Protein AF-A0A1H2EY73-F1 (afdb_monomer_lite)

Sequence (85 aa):
MKQSETFIEPLPGTKLWSDVNKRMGRFIMNGFLLNCGYPAINLPAKRQLEFNQLMLPFYETGNQKQMNTFLRSCLDERVIKIMKE

InterPro domains:
  IPR036597 Fido-like domain superfamily [G3DSA:1.10.3290.10] (16-85)
  IPR036597 Fido-like domain superfamily [SSF140931] (18-78)

Radius of gyration: 15.92 Å; chains: 1; bounding box: 27×31×53 Å

Organism: NCBI:txid90732

pLDDT: mean 72.81, std 15.66, range [33.97, 88.88]

Structure (mmCIF, N/CA/C/O backbone):
data_AF-A0A1H2EY73-F1
#
_entry.id   AF-A0A1H2EY73-F1
#
loop_
_atom_site.group_PDB
_atom_site.id
_atom_site.type_symbol
_atom_site.label_atom_id
_atom_site.label_alt_id
_atom_site.label_comp_id
_atom_site.label_asym_id
_atom_site.label_entity_id
_atom_site.label_seq_id
_atom_site.pdbx_PDB_ins_code
_atom_site.Cartn_x
_atom_site.Cartn_y
_atom_site.Cartn_z
_atom_site.occupancy
_atom_site.B_iso_or_equiv
_atom_site.auth_seq_id
_atom_site.auth_comp_id
_atom_site.auth_asym_id
_atom_site.auth_atom_id
_atom_site.pdbx_PDB_model_num
ATOM 1 N N . MET A 1 1 ? 13.635 -14.240 40.463 1.00 34.53 1 MET A N 1
ATOM 2 C CA . MET A 1 1 ? 14.034 -13.568 39.209 1.00 34.53 1 MET A CA 1
ATOM 3 C C . MET A 1 1 ? 12.783 -13.405 38.367 1.00 34.53 1 MET A C 1
ATOM 5 O O . MET A 1 1 ? 12.224 -14.409 37.951 1.00 34.53 1 MET A O 1
ATOM 9 N N . LYS A 1 2 ? 12.266 -12.178 38.244 1.00 33.97 2 LYS A N 1
ATOM 10 C CA . LYS A 1 2 ? 11.085 -11.893 37.420 1.00 33.97 2 LYS A CA 1
ATOM 11 C C . LYS A 1 2 ? 11.531 -11.920 35.961 1.00 33.97 2 LYS A C 1
ATOM 13 O O . LYS A 1 2 ? 12.366 -11.109 35.575 1.00 33.97 2 LYS A O 1
ATOM 18 N N . GLN A 1 3 ? 11.029 -12.879 35.193 1.00 35.38 3 GLN A N 1
ATOM 19 C CA . GLN A 1 3 ? 11.208 -12.920 33.749 1.00 35.38 3 GLN A CA 1
ATOM 20 C C . GLN A 1 3 ? 10.281 -11.849 33.174 1.00 35.38 3 GLN A C 1
ATOM 22 O O . GLN A 1 3 ? 9.079 -12.049 33.056 1.00 35.38 3 GLN A O 1
ATOM 27 N N . SER A 1 4 ? 10.835 -10.655 32.983 1.00 36.59 4 SER A N 1
ATOM 28 C CA . SER A 1 4 ? 10.128 -9.492 32.467 1.00 36.59 4 SER A CA 1
ATOM 29 C C . SER A 1 4 ? 9.645 -9.780 31.052 1.00 36.59 4 SER A C 1
ATOM 31 O O . SER A 1 4 ? 10.451 -9.887 30.123 1.00 36.59 4 SER A O 1
ATOM 33 N N . GLU A 1 5 ? 8.327 -9.887 30.911 1.00 39.81 5 GLU A N 1
ATOM 34 C CA . GLU A 1 5 ? 7.597 -9.686 29.668 1.00 39.81 5 GLU A CA 1
ATOM 35 C C . GLU A 1 5 ? 8.136 -8.426 28.990 1.00 39.81 5 GLU A C 1
ATOM 37 O O . GLU A 1 5 ? 7.847 -7.303 29.390 1.00 39.81 5 GLU A O 1
ATOM 42 N N . THR A 1 6 ? 8.977 -8.607 27.976 1.00 36.97 6 THR A N 1
ATOM 43 C CA . THR A 1 6 ? 9.367 -7.505 27.100 1.00 36.97 6 THR A CA 1
ATOM 44 C C . THR A 1 6 ? 8.321 -7.448 25.999 1.00 36.97 6 THR A C 1
ATOM 46 O O . THR A 1 6 ? 8.566 -7.826 24.856 1.00 36.97 6 THR A O 1
ATOM 49 N N . PHE A 1 7 ? 7.110 -7.024 26.366 1.00 37.41 7 PHE A N 1
ATOM 50 C CA . PHE A 1 7 ? 6.239 -6.377 25.398 1.00 37.41 7 PHE A CA 1
ATOM 51 C C . PHE A 1 7 ? 7.018 -5.127 24.983 1.00 37.41 7 PHE A C 1
ATOM 53 O O . PHE A 1 7 ? 7.275 -4.254 25.808 1.00 37.41 7 PHE A O 1
ATOM 60 N N . ILE A 1 8 ? 7.544 -5.115 23.757 1.00 42.59 8 ILE A N 1
ATOM 61 C CA . ILE A 1 8 ? 8.257 -3.959 23.213 1.00 42.59 8 ILE A CA 1
ATOM 62 C C . ILE A 1 8 ? 7.223 -2.832 23.139 1.00 42.59 8 ILE A C 1
ATOM 64 O O . ILE A 1 8 ? 6.488 -2.734 22.159 1.00 42.59 8 ILE A O 1
ATOM 68 N N . GLU A 1 9 ? 7.120 -2.013 24.182 1.00 44.25 9 GLU A N 1
ATOM 69 C CA . GLU A 1 9 ? 6.430 -0.735 24.090 1.00 44.25 9 GLU A CA 1
ATOM 70 C C . GLU A 1 9 ? 7.292 0.166 23.196 1.00 44.25 9 GLU A C 1
ATOM 72 O O . GLU A 1 9 ? 8.443 0.461 23.540 1.00 44.25 9 GLU A O 1
ATOM 77 N N . PRO A 1 10 ? 6.815 0.558 22.001 1.00 50.38 10 PRO A N 1
ATOM 78 C CA . PRO A 1 10 ? 7.606 1.392 21.115 1.00 50.38 10 PRO A CA 1
ATOM 79 C C . PRO A 1 10 ? 7.764 2.778 21.751 1.00 50.38 10 PRO A C 1
ATOM 81 O O . PRO A 1 10 ? 6.801 3.533 21.831 1.00 50.38 10 PRO A O 1
ATOM 84 N N . LEU A 1 11 ? 8.983 3.130 22.172 1.00 48.12 11 LEU A N 1
ATOM 85 C CA . LEU A 1 11 ? 9.324 4.486 22.610 1.00 48.12 11 LEU A CA 1
ATOM 86 C C . LEU A 1 11 ? 9.137 5.464 21.430 1.00 48.12 11 LEU A C 1
ATOM 88 O O . LEU A 1 11 ? 9.881 5.374 20.442 1.00 48.12 11 LEU A O 1
ATOM 92 N N . PRO A 1 12 ? 8.176 6.406 21.490 1.00 46.25 12 PRO A N 1
ATOM 93 C CA . PRO A 1 12 ? 7.974 7.370 20.421 1.00 46.25 12 PRO A CA 1
ATOM 94 C C . PRO A 1 12 ? 9.109 8.400 20.470 1.00 46.25 12 PRO A C 1
ATOM 96 O O . PRO A 1 12 ? 9.237 9.144 21.436 1.00 46.25 12 PRO A O 1
ATOM 99 N N . GLY A 1 13 ? 9.956 8.448 19.436 1.00 57.84 13 GLY A N 1
ATOM 100 C CA . GLY A 1 13 ? 10.866 9.587 19.256 1.00 57.84 13 GLY A CA 1
ATOM 101 C C . GLY A 1 13 ? 12.221 9.314 18.611 1.00 57.84 13 GLY A C 1
ATOM 102 O O . GLY A 1 13 ? 12.841 10.262 18.136 1.00 57.84 13 GLY A O 1
ATOM 103 N N . THR A 1 14 ? 12.698 8.064 18.528 1.00 55.94 14 THR A N 1
ATOM 104 C CA . THR A 1 14 ? 13.985 7.788 17.855 1.00 55.94 14 THR A CA 1
ATOM 105 C C . THR A 1 14 ? 13.797 7.183 16.463 1.00 55.94 14 THR A C 1
ATOM 107 O O . THR A 1 14 ? 12.907 6.363 16.206 1.00 55.94 14 THR A O 1
ATOM 110 N N . LYS A 1 15 ? 14.664 7.603 15.532 1.00 62.59 15 LYS A N 1
ATOM 111 C CA . LYS A 1 15 ? 14.664 7.156 14.132 1.00 62.59 15 LYS A CA 1
ATOM 112 C C . LYS A 1 15 ? 14.791 5.632 14.005 1.00 62.59 15 LYS A C 1
ATOM 114 O O . LYS A 1 15 ? 14.157 5.053 13.128 1.00 62.59 15 LYS A O 1
ATOM 119 N N . LEU A 1 16 ? 15.521 4.987 14.921 1.00 50.59 16 LEU A N 1
ATOM 120 C CA . LEU A 1 16 ? 15.682 3.532 14.959 1.00 50.59 16 LEU A CA 1
ATOM 121 C C . LEU A 1 16 ? 14.339 2.816 15.165 1.00 50.59 16 LEU A C 1
ATOM 123 O O . LEU A 1 16 ? 13.987 1.963 14.357 1.00 50.59 16 LEU A O 1
ATOM 127 N N . TRP A 1 17 ? 13.553 3.201 16.176 1.00 50.31 17 TRP A N 1
ATOM 128 C CA . TRP A 1 17 ? 12.237 2.596 16.434 1.00 50.31 17 TRP A CA 1
ATOM 129 C C . TRP A 1 17 ? 11.255 2.858 15.293 1.00 50.31 17 TRP A C 1
ATOM 131 O O . TRP A 1 17 ? 10.502 1.973 14.899 1.00 50.31 17 TRP A O 1
ATOM 141 N N . SER A 1 18 ? 11.312 4.048 14.693 1.00 62.91 18 SER A N 1
ATOM 142 C CA . SER A 1 18 ? 10.485 4.388 13.532 1.00 62.91 18 SER A CA 1
ATOM 143 C C . SER A 1 18 ? 10.815 3.529 12.308 1.00 62.91 18 SER A C 1
ATOM 145 O O . SER A 1 18 ? 9.909 3.100 11.595 1.00 62.91 18 SER A O 1
ATOM 147 N N . ASP A 1 19 ? 12.092 3.254 12.047 1.00 65.12 19 ASP A N 1
ATOM 148 C CA . ASP A 1 19 ? 12.501 2.414 10.918 1.00 65.12 19 ASP A CA 1
ATOM 149 C C . ASP A 1 19 ? 12.269 0.921 11.185 1.00 65.12 19 ASP A C 1
ATOM 151 O O . ASP A 1 19 ? 11.840 0.203 10.275 1.00 65.12 19 ASP A O 1
ATOM 155 N N . VAL A 1 20 ? 12.439 0.467 12.432 1.00 65.56 20 VAL A N 1
ATOM 156 C CA . VAL A 1 20 ? 12.052 -0.884 12.868 1.00 65.56 20 VAL A CA 1
ATOM 157 C C . VAL A 1 20 ? 10.544 -1.083 12.708 1.00 65.56 20 VAL A C 1
ATOM 159 O O . VAL A 1 20 ? 10.139 -2.049 12.065 1.00 65.56 20 VAL A O 1
ATOM 162 N N . ASN A 1 21 ? 9.711 -0.144 13.165 1.00 71.88 21 ASN A N 1
ATOM 163 C CA . ASN A 1 21 ? 8.254 -0.224 13.028 1.00 71.88 21 ASN A CA 1
ATOM 164 C C . ASN A 1 21 ? 7.812 -0.254 11.559 1.00 71.88 21 ASN A C 1
ATOM 166 O O . ASN A 1 21 ? 6.972 -1.071 11.184 1.00 71.88 21 ASN A O 1
ATOM 170 N N . LYS A 1 22 ? 8.425 0.556 10.684 1.00 71.75 22 LYS A N 1
ATOM 171 C CA . LYS A 1 22 ? 8.152 0.506 9.234 1.00 71.75 22 LYS A CA 1
ATOM 172 C C . LYS A 1 22 ? 8.545 -0.840 8.620 1.00 71.75 22 LYS A C 1
ATOM 174 O O . LYS A 1 22 ? 7.854 -1.337 7.732 1.00 71.75 22 LYS A O 1
ATOM 179 N N . ARG A 1 23 ? 9.672 -1.425 9.043 1.00 75.06 23 ARG A N 1
ATOM 180 C CA . ARG A 1 23 ? 10.162 -2.709 8.518 1.00 75.06 23 ARG A CA 1
ATOM 181 C C . ARG A 1 23 ? 9.311 -3.878 9.011 1.00 75.06 23 ARG A C 1
ATOM 183 O O . ARG A 1 23 ? 8.920 -4.706 8.195 1.00 75.06 23 ARG A O 1
ATOM 190 N N . MET A 1 24 ? 8.981 -3.907 10.299 1.00 73.62 24 MET A N 1
ATOM 191 C CA . MET A 1 24 ? 8.094 -4.910 10.890 1.00 73.62 24 MET A CA 1
ATOM 192 C C . MET A 1 24 ? 6.683 -4.820 10.312 1.00 73.62 24 MET A C 1
ATOM 194 O O . MET A 1 24 ? 6.127 -5.842 9.924 1.00 73.62 24 MET A O 1
ATOM 198 N N . GLY A 1 25 ? 6.144 -3.609 10.142 1.00 76.00 25 GLY A N 1
ATOM 199 C CA . GLY A 1 25 ? 4.851 -3.399 9.487 1.00 76.00 25 GLY A CA 1
ATOM 200 C C . GLY A 1 25 ? 4.811 -3.967 8.066 1.00 76.00 25 GLY A C 1
ATOM 201 O O . GLY A 1 25 ? 3.852 -4.644 7.706 1.00 76.00 25 GLY A O 1
ATOM 202 N N . ARG A 1 26 ? 5.884 -3.787 7.281 1.00 78.56 26 ARG A N 1
ATOM 203 C CA . ARG A 1 26 ? 6.013 -4.417 5.954 1.00 78.56 26 ARG A CA 1
ATOM 204 C C . ARG A 1 26 ? 6.041 -5.943 6.023 1.00 78.56 26 ARG A C 1
ATOM 206 O O . ARG A 1 26 ? 5.398 -6.586 5.201 1.00 78.56 26 ARG A O 1
ATOM 213 N N . PHE A 1 27 ? 6.759 -6.528 6.982 1.00 76.75 27 PHE A N 1
ATOM 214 C CA . PHE A 1 27 ? 6.792 -7.985 7.146 1.00 76.75 27 PHE A CA 1
ATOM 215 C C . PHE A 1 27 ? 5.428 -8.557 7.528 1.00 76.75 27 PHE A C 1
ATOM 217 O O . PHE A 1 27 ? 4.993 -9.523 6.909 1.00 76.75 27 PHE A O 1
ATOM 224 N N . ILE A 1 28 ? 4.734 -7.940 8.487 1.00 76.06 28 ILE A N 1
ATOM 225 C CA . ILE A 1 28 ? 3.391 -8.363 8.908 1.00 76.06 28 ILE A CA 1
ATOM 226 C C . ILE A 1 28 ? 2.410 -8.261 7.737 1.00 76.06 28 ILE A C 1
ATOM 228 O O . ILE A 1 28 ? 1.665 -9.199 7.466 1.00 76.06 28 ILE A O 1
ATOM 232 N N . MET A 1 29 ? 2.451 -7.153 6.995 1.00 79.31 29 MET A N 1
ATOM 233 C CA . MET A 1 29 ? 1.599 -6.941 5.827 1.00 79.31 29 MET A CA 1
ATOM 234 C C . MET A 1 29 ? 1.862 -7.963 4.718 1.00 79.31 29 MET A C 1
ATOM 236 O O . MET A 1 29 ? 0.920 -8.542 4.183 1.00 79.31 29 MET A O 1
ATOM 240 N N . ASN A 1 30 ? 3.132 -8.225 4.401 1.00 83.19 30 ASN A N 1
ATOM 241 C CA . ASN A 1 30 ? 3.491 -9.243 3.419 1.00 83.19 30 ASN A CA 1
ATOM 242 C C . ASN A 1 30 ? 3.087 -10.645 3.887 1.00 83.19 30 ASN A C 1
ATOM 244 O O . ASN A 1 30 ? 2.583 -11.417 3.080 1.00 83.19 30 ASN A O 1
ATOM 248 N N . GLY A 1 31 ? 3.226 -10.958 5.178 1.00 81.62 31 GLY A N 1
ATOM 249 C CA . GLY A 1 31 ? 2.734 -12.212 5.751 1.00 81.62 31 GLY A CA 1
ATOM 250 C C . GLY A 1 31 ? 1.221 -12.379 5.588 1.00 81.62 31 GLY A C 1
ATOM 251 O O . GLY A 1 31 ? 0.762 -13.437 5.166 1.00 81.62 31 GLY A O 1
ATOM 252 N N . PHE A 1 32 ? 0.446 -11.322 5.844 1.00 79.62 32 PHE A N 1
ATOM 253 C CA . PHE A 1 32 ? -1.004 -11.340 5.650 1.00 79.62 32 PHE A CA 1
ATOM 254 C C . PHE A 1 32 ? -1.390 -11.557 4.181 1.00 79.62 32 PHE A C 1
ATOM 256 O O . PHE A 1 32 ? -2.258 -12.373 3.881 1.00 79.62 32 PHE A O 1
ATOM 263 N N . LEU A 1 33 ? -0.718 -10.870 3.255 1.00 79.81 33 LEU A N 1
ATOM 264 C CA . LEU A 1 33 ? -0.960 -11.030 1.821 1.00 79.81 33 LEU A CA 1
ATOM 265 C C . LEU A 1 33 ? -0.639 -12.445 1.340 1.00 79.81 33 LEU A C 1
ATOM 267 O O . LEU A 1 33 ? -1.474 -13.044 0.664 1.00 79.81 33 LEU A O 1
ATOM 271 N N . LEU A 1 34 ? 0.500 -12.999 1.763 1.00 83.19 34 LEU A N 1
ATOM 272 C CA . LEU A 1 34 ? 0.891 -14.377 1.459 1.00 83.19 34 LEU A CA 1
ATOM 273 C C . LEU A 1 34 ? -0.129 -15.387 1.996 1.00 83.19 34 LEU A C 1
ATOM 275 O O . LEU A 1 34 ? -0.518 -16.300 1.273 1.00 83.19 34 LEU A O 1
ATOM 279 N N . ASN A 1 35 ? -0.631 -15.189 3.217 1.00 80.00 35 ASN A N 1
ATOM 280 C CA . ASN A 1 35 ? -1.680 -16.035 3.791 1.00 80.00 35 ASN A CA 1
ATOM 281 C C . ASN A 1 35 ? -3.006 -15.957 3.007 1.00 80.00 35 ASN A C 1
ATOM 283 O O . ASN A 1 35 ? -3.779 -16.909 2.984 1.00 80.00 35 ASN A O 1
ATOM 287 N N . CYS A 1 36 ? -3.267 -14.834 2.335 1.00 79.81 36 CYS A N 1
ATOM 288 C CA . CYS A 1 36 ? -4.408 -14.658 1.439 1.00 79.81 36 CYS A CA 1
ATOM 289 C C . CYS A 1 36 ? -4.128 -15.079 -0.020 1.00 79.81 36 CYS A C 1
ATOM 291 O O . CYS A 1 36 ? -4.973 -14.831 -0.880 1.00 79.81 36 CYS A O 1
ATOM 293 N N . GLY A 1 37 ? -2.968 -15.679 -0.318 1.00 80.69 37 GLY A N 1
ATOM 294 C CA . GLY A 1 37 ? -2.590 -16.117 -1.668 1.00 80.69 37 GLY A CA 1
ATOM 295 C C . GLY A 1 37 ? -2.113 -14.996 -2.598 1.00 80.69 37 GLY A C 1
ATOM 296 O O . GLY A 1 37 ? -2.044 -15.190 -3.809 1.00 80.69 37 GLY A O 1
ATOM 297 N N . TYR A 1 38 ? -1.793 -13.819 -2.057 1.00 80.56 38 TYR A N 1
ATOM 298 C CA . TYR A 1 38 ? -1.207 -12.708 -2.805 1.00 80.56 38 TYR A CA 1
ATOM 299 C C . TYR A 1 38 ? 0.319 -12.693 -2.657 1.00 80.56 38 TYR A C 1
ATOM 301 O O 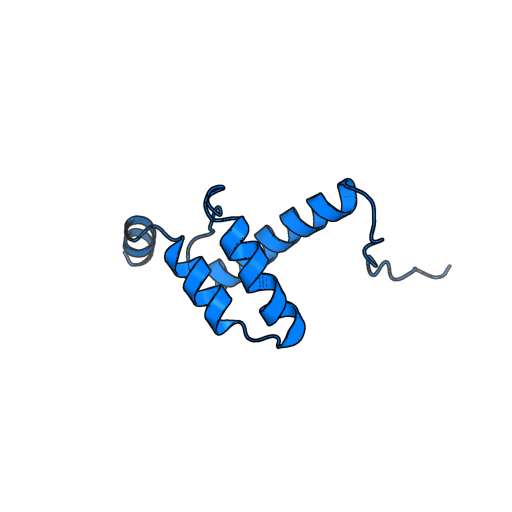. TYR A 1 38 ? 0.842 -13.072 -1.608 1.00 80.56 38 TYR A O 1
ATOM 309 N N . PRO A 1 39 ? 1.056 -12.210 -3.669 1.00 83.56 39 PRO A N 1
ATOM 310 C CA . PRO A 1 39 ? 2.502 -12.075 -3.566 1.00 83.56 39 PRO A CA 1
ATOM 311 C C . PRO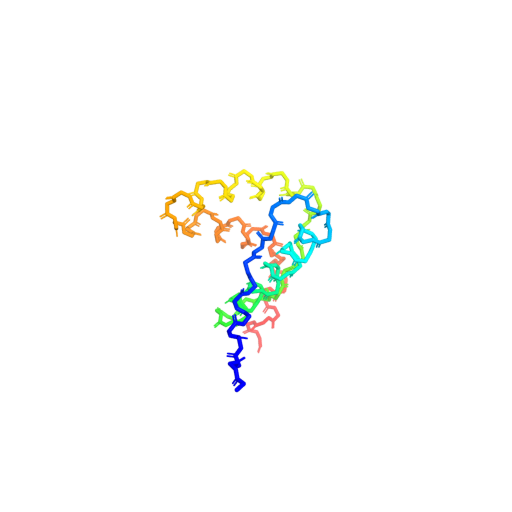 A 1 39 ? 2.878 -11.015 -2.525 1.00 83.56 39 PRO A C 1
ATOM 313 O O . PRO A 1 39 ? 2.137 -10.060 -2.278 1.00 83.56 39 PRO A O 1
ATOM 316 N N . ALA A 1 40 ? 4.076 -11.153 -1.957 1.00 82.56 40 ALA A N 1
ATOM 317 C CA . ALA A 1 40 ? 4.674 -10.092 -1.158 1.00 82.56 40 ALA A CA 1
ATOM 318 C C . ALA A 1 40 ? 4.877 -8.834 -2.016 1.00 82.56 40 ALA A C 1
ATOM 320 O O . ALA A 1 40 ? 5.291 -8.918 -3.175 1.00 82.56 40 ALA A O 1
ATOM 321 N N . ILE A 1 41 ? 4.616 -7.663 -1.437 1.00 82.38 41 ILE A N 1
ATOM 322 C CA . ILE A 1 41 ? 4.681 -6.387 -2.151 1.00 82.38 41 ILE A CA 1
ATOM 323 C C . ILE A 1 41 ? 5.891 -5.603 -1.678 1.00 82.38 41 ILE A C 1
ATOM 325 O O . ILE A 1 41 ? 6.236 -5.589 -0.491 1.00 82.38 41 ILE A O 1
ATOM 329 N N . ASN A 1 42 ? 6.490 -4.870 -2.612 1.00 81.94 42 ASN A N 1
ATOM 330 C CA . ASN A 1 42 ? 7.366 -3.766 -2.275 1.00 81.94 42 ASN A CA 1
ATOM 331 C C . ASN A 1 42 ? 6.677 -2.465 -2.684 1.00 81.94 42 ASN A C 1
ATOM 333 O O . ASN A 1 42 ? 6.443 -2.228 -3.869 1.00 81.94 42 ASN A O 1
ATOM 337 N N . LEU A 1 43 ? 6.301 -1.653 -1.696 1.00 81.94 43 LEU A N 1
ATOM 338 C CA . LEU A 1 43 ? 5.531 -0.441 -1.941 1.00 81.94 43 LEU A CA 1
ATOM 339 C C . LEU A 1 43 ? 6.360 0.550 -2.782 1.00 81.94 43 LEU A C 1
ATOM 341 O O . LEU A 1 43 ? 7.453 0.931 -2.352 1.00 81.94 43 LEU A O 1
ATOM 345 N N . PRO A 1 44 ? 5.863 1.016 -3.943 1.00 84.69 44 PRO A N 1
ATOM 346 C CA . PRO A 1 44 ? 6.580 2.001 -4.742 1.00 84.69 44 PRO A CA 1
ATOM 347 C C . PRO A 1 44 ? 6.780 3.303 -3.960 1.00 84.69 44 PRO A C 1
ATOM 349 O O . PRO A 1 44 ? 5.822 3.848 -3.411 1.00 84.69 44 PRO A O 1
ATOM 352 N N . ALA A 1 45 ? 7.996 3.861 -3.977 1.00 85.50 45 ALA A N 1
ATOM 353 C CA . ALA A 1 45 ? 8.315 5.103 -3.259 1.00 85.50 45 ALA A CA 1
ATOM 354 C C . ALA A 1 45 ? 7.363 6.263 -3.619 1.00 85.50 45 ALA A C 1
ATOM 356 O O . ALA A 1 45 ? 6.961 7.039 -2.757 1.00 85.50 45 ALA A O 1
ATOM 357 N N . LYS A 1 46 ? 6.921 6.326 -4.883 1.00 88.88 46 LYS A N 1
ATOM 358 C CA . LYS A 1 46 ? 5.968 7.333 -5.385 1.00 88.88 46 LYS A CA 1
ATOM 359 C C . LYS A 1 46 ? 4.592 7.277 -4.706 1.00 88.88 46 LYS A C 1
ATOM 361 O O . LYS A 1 46 ? 3.897 8.283 -4.687 1.00 88.88 46 LYS A O 1
ATOM 366 N N . ARG A 1 47 ? 4.200 6.125 -4.151 1.00 88.81 47 ARG A N 1
ATOM 367 C CA . ARG A 1 47 ? 2.896 5.907 -3.498 1.00 88.81 47 ARG A CA 1
ATOM 368 C C . ARG A 1 47 ? 2.975 5.924 -1.972 1.00 88.81 47 ARG A C 1
ATOM 370 O O . ARG A 1 47 ? 1.995 5.640 -1.292 1.00 88.81 47 ARG A O 1
ATOM 377 N N . GLN A 1 48 ? 4.133 6.271 -1.414 1.00 85.56 48 GLN A N 1
ATOM 378 C CA . GLN A 1 48 ? 4.334 6.284 0.032 1.00 85.56 48 GLN A CA 1
ATOM 379 C C . GLN A 1 48 ? 3.473 7.340 0.743 1.00 85.56 48 GLN A C 1
ATOM 381 O O . GLN A 1 48 ? 3.016 7.100 1.858 1.00 85.56 48 GLN A O 1
ATOM 386 N N . LEU A 1 49 ? 3.214 8.482 0.097 1.00 87.75 49 LEU A N 1
ATOM 387 C CA . LEU A 1 49 ? 2.324 9.511 0.642 1.00 87.75 49 LEU A CA 1
ATOM 388 C C . LEU A 1 49 ? 0.875 9.011 0.744 1.00 87.75 49 LEU A C 1
ATOM 390 O O . LEU A 1 49 ? 0.262 9.145 1.798 1.00 87.75 49 LEU A O 1
ATOM 394 N N . GLU A 1 50 ? 0.371 8.388 -0.322 1.00 88.69 50 GLU A N 1
ATOM 395 C CA . GLU A 1 50 ? -0.976 7.803 -0.388 1.00 88.69 50 GLU A CA 1
ATOM 396 C C . GLU A 1 50 ? -1.154 6.727 0.696 1.00 88.69 50 GLU A C 1
ATOM 398 O O . GLU A 1 50 ? -2.130 6.738 1.441 1.00 88.69 50 GLU A O 1
ATOM 403 N N . PHE A 1 51 ? -0.146 5.866 0.875 1.00 86.25 51 PHE A N 1
ATOM 404 C CA . PHE A 1 51 ? -0.123 4.890 1.963 1.00 86.25 51 PHE A CA 1
ATOM 405 C C . PHE A 1 51 ? -0.218 5.546 3.348 1.00 86.25 51 PHE A C 1
ATOM 407 O O . PHE A 1 51 ? -1.039 5.139 4.169 1.00 86.25 51 PHE A O 1
ATOM 414 N N . ASN A 1 52 ? 0.595 6.574 3.614 1.00 84.75 52 ASN A N 1
ATOM 415 C CA . ASN A 1 52 ? 0.588 7.264 4.905 1.00 84.75 52 ASN A CA 1
ATOM 416 C C . ASN A 1 52 ? -0.770 7.921 5.192 1.00 84.75 52 ASN A C 1
ATOM 418 O O . ASN A 1 52 ? -1.239 7.878 6.326 1.00 84.75 52 ASN A O 1
ATOM 422 N N . GLN A 1 53 ? -1.413 8.491 4.171 1.00 88.50 53 GLN A N 1
ATOM 423 C CA . GLN A 1 53 ? -2.742 9.091 4.296 1.00 88.50 53 GLN A CA 1
ATOM 424 C C . GLN A 1 53 ? -3.817 8.044 4.597 1.00 88.50 53 GLN A C 1
ATOM 426 O O . GLN A 1 53 ? -4.669 8.288 5.442 1.00 88.50 53 GLN A O 1
ATOM 431 N N . LEU A 1 54 ? -3.751 6.869 3.965 1.00 84.44 54 LEU A N 1
ATOM 432 C CA . LEU A 1 54 ? -4.685 5.765 4.211 1.00 84.44 54 LEU A CA 1
ATOM 433 C C . LEU A 1 54 ? -4.459 5.072 5.565 1.00 84.44 54 LEU A C 1
ATOM 435 O O . LEU A 1 54 ? -5.383 4.461 6.100 1.00 84.44 54 LEU A O 1
ATOM 439 N N . MET A 1 55 ? -3.254 5.161 6.137 1.00 79.69 55 MET A N 1
ATOM 440 C CA . MET A 1 55 ? -2.963 4.614 7.468 1.00 79.69 55 MET A CA 1
ATOM 441 C C . MET A 1 55 ? -3.666 5.390 8.589 1.00 79.69 55 MET A C 1
ATOM 443 O O . MET A 1 55 ? -4.038 4.779 9.586 1.00 79.69 55 MET A O 1
ATOM 447 N N . LEU A 1 56 ? -3.881 6.700 8.434 1.00 82.31 56 LEU A N 1
ATOM 448 C CA . LEU A 1 56 ? -4.558 7.536 9.437 1.00 82.31 56 LEU A CA 1
ATOM 449 C C . LEU A 1 56 ? -5.977 7.030 9.773 1.00 82.31 56 LEU A C 1
ATOM 451 O O . LEU A 1 56 ? -6.203 6.654 10.924 1.00 82.31 56 LEU A O 1
ATOM 455 N N . PRO A 1 57 ? -6.912 6.902 8.807 1.00 79.75 57 PRO A N 1
ATOM 456 C CA . PRO A 1 57 ? -8.247 6.381 9.093 1.00 79.75 57 PRO A CA 1
ATOM 457 C C . PRO A 1 57 ? -8.224 4.900 9.487 1.00 79.75 57 PRO A C 1
ATOM 459 O O . PRO A 1 57 ? -9.116 4.438 10.199 1.00 79.75 57 PRO A O 1
ATOM 462 N N . PHE A 1 58 ? -7.217 4.133 9.052 1.00 77.12 58 PHE A N 1
ATOM 463 C CA . PHE A 1 58 ? -7.046 2.750 9.492 1.00 77.12 58 PHE A CA 1
ATOM 464 C C . PHE A 1 58 ? -6.735 2.662 10.992 1.00 77.12 58 PHE A C 1
ATOM 466 O O . PHE A 1 58 ? -7.321 1.822 11.670 1.0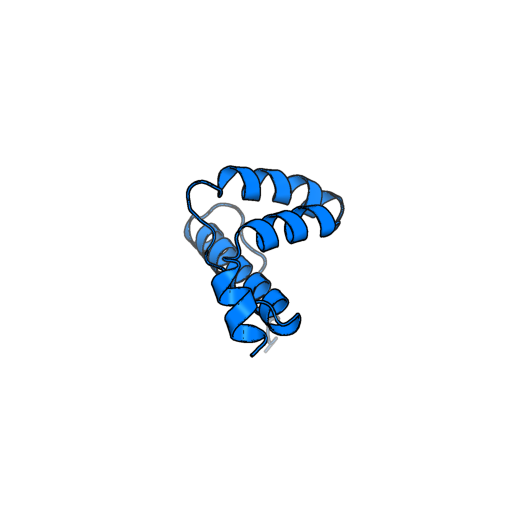0 77.12 58 PHE A O 1
ATOM 473 N N . TYR A 1 59 ? -5.874 3.534 11.526 1.00 75.25 59 TYR A N 1
ATOM 474 C CA . TYR A 1 59 ? -5.591 3.572 12.963 1.00 75.25 59 TYR A CA 1
ATOM 475 C C . TYR A 1 59 ? -6.809 3.982 13.796 1.00 75.25 59 TYR A C 1
ATOM 477 O O . TYR A 1 59 ? -6.990 3.458 14.891 1.00 75.25 59 TYR A O 1
ATOM 485 N N . GLU A 1 60 ? -7.651 4.876 13.279 1.00 77.75 60 GLU A N 1
ATOM 486 C CA . GLU A 1 60 ? -8.850 5.340 13.988 1.00 77.75 60 GLU A CA 1
ATOM 487 C C . GLU A 1 6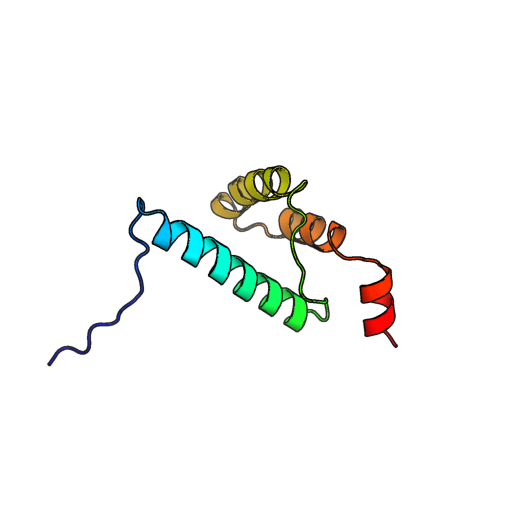0 ? -9.991 4.315 13.969 1.00 77.75 60 GLU A C 1
ATOM 489 O O . GLU A 1 60 ? -10.694 4.143 14.961 1.00 77.75 60 GLU A O 1
ATOM 494 N N . THR A 1 61 ? -10.196 3.636 12.837 1.00 81.94 61 THR A N 1
ATOM 495 C CA . THR A 1 61 ? -11.400 2.815 12.607 1.00 81.94 61 THR A CA 1
ATOM 496 C C . THR A 1 61 ? -11.135 1.313 12.574 1.00 81.94 61 THR A C 1
ATOM 498 O O . THR A 1 61 ? -12.076 0.522 12.614 1.00 81.94 61 THR A O 1
ATOM 501 N N . GLY A 1 62 ? -9.879 0.893 12.405 1.00 77.50 62 GLY A N 1
ATOM 502 C CA . GLY A 1 62 ? -9.513 -0.492 12.104 1.00 77.50 62 GLY A CA 1
ATOM 503 C C . GLY A 1 62 ? -9.998 -0.990 10.734 1.00 77.50 62 GLY A C 1
ATOM 504 O O . GLY A 1 62 ? -9.797 -2.160 10.402 1.00 77.50 62 GLY A O 1
ATOM 505 N N . ASN A 1 63 ? -10.638 -0.145 9.914 1.00 79.88 63 ASN A N 1
ATOM 506 C CA . ASN A 1 63 ? -11.233 -0.565 8.650 1.00 79.88 63 ASN A CA 1
ATOM 507 C C . ASN A 1 63 ? -10.161 -0.791 7.575 1.00 79.88 63 ASN A C 1
ATOM 509 O O . ASN A 1 63 ? -9.602 0.136 6.992 1.00 79.88 63 ASN A O 1
ATOM 513 N N . GLN A 1 64 ? -9.919 -2.061 7.266 1.00 81.06 64 GLN A N 1
ATOM 514 C CA . GLN A 1 64 ? -8.874 -2.491 6.338 1.00 81.06 64 GLN A CA 1
ATOM 515 C C . GLN A 1 64 ? -9.244 -2.317 4.858 1.00 81.06 64 GLN A C 1
ATOM 517 O O . GLN A 1 64 ? -8.378 -2.466 3.998 1.00 81.06 64 GLN A O 1
ATOM 522 N N . LYS A 1 65 ? -10.509 -2.033 4.514 1.00 84.50 65 LYS A N 1
ATOM 523 C CA . LYS A 1 65 ? -11.002 -2.121 3.127 1.00 84.50 65 LYS A CA 1
ATOM 524 C C . LYS A 1 65 ? -10.256 -1.188 2.170 1.00 84.50 65 LYS A C 1
ATOM 526 O O . LYS A 1 65 ? -9.842 -1.620 1.091 1.00 84.50 65 LYS A O 1
ATOM 531 N N . GLN A 1 66 ? -10.074 0.073 2.562 1.00 84.38 66 GLN A N 1
ATOM 532 C CA . GLN A 1 66 ? -9.381 1.067 1.736 1.00 84.38 66 GLN A CA 1
ATOM 533 C C . GLN A 1 66 ? -7.899 0.713 1.579 1.00 84.38 66 GLN A C 1
ATOM 535 O O . GLN A 1 66 ? -7.394 0.661 0.458 1.00 84.38 66 GLN A O 1
ATOM 540 N N . MET A 1 67 ? -7.241 0.359 2.688 1.00 84.88 67 MET A N 1
ATOM 541 C CA . MET A 1 67 ? -5.840 -0.060 2.693 1.00 84.88 67 MET A CA 1
ATOM 542 C C . MET A 1 67 ? -5.610 -1.288 1.805 1.00 84.88 67 MET A C 1
ATOM 544 O O . MET A 1 67 ? -4.705 -1.307 0.980 1.00 84.88 67 MET A O 1
ATOM 548 N N . ASN A 1 68 ? -6.468 -2.302 1.908 1.00 83.62 68 ASN A N 1
ATOM 549 C CA . ASN A 1 68 ? -6.336 -3.529 1.126 1.00 83.62 68 ASN A CA 1
ATOM 550 C C . ASN A 1 68 ? -6.550 -3.274 -0.377 1.00 83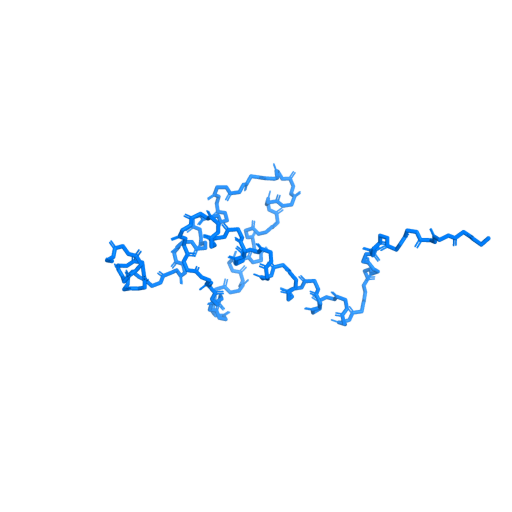.62 68 ASN A C 1
ATOM 552 O O . ASN A 1 68 ? -5.826 -3.804 -1.216 1.00 83.62 68 ASN A O 1
ATOM 556 N N . THR A 1 69 ? -7.504 -2.405 -0.725 1.00 87.56 69 THR A N 1
ATOM 557 C CA . THR A 1 69 ? -7.726 -1.985 -2.119 1.00 87.56 69 THR A CA 1
ATOM 558 C C . THR A 1 69 ? -6.486 -1.286 -2.686 1.00 87.56 69 THR A C 1
ATOM 560 O O . THR A 1 69 ? -6.019 -1.628 -3.773 1.00 87.56 69 THR A O 1
ATOM 563 N N . PHE A 1 70 ? -5.895 -0.370 -1.917 1.00 88.56 70 PHE A N 1
ATOM 564 C CA . PHE A 1 70 ? -4.653 0.312 -2.274 1.00 88.56 70 PHE A CA 1
ATOM 565 C C . PHE A 1 70 ? -3.478 -0.660 -2.458 1.00 88.56 70 PHE A C 1
ATOM 567 O O . PHE A 1 70 ? -2.804 -0.623 -3.489 1.00 88.56 70 PHE A O 1
ATOM 574 N N . LEU A 1 71 ? -3.250 -1.569 -1.510 1.00 84.69 71 LEU A N 1
ATOM 575 C CA . LEU A 1 71 ? -2.150 -2.536 -1.587 1.00 84.69 71 LEU A CA 1
ATOM 576 C C . LEU A 1 71 ? -2.289 -3.458 -2.800 1.00 84.69 71 LEU A C 1
ATOM 578 O O . LEU A 1 71 ? -1.308 -3.697 -3.498 1.00 84.69 71 LEU A O 1
ATOM 582 N N . ARG A 1 72 ? -3.511 -3.903 -3.116 1.00 83.31 72 ARG A N 1
ATOM 583 C CA . ARG A 1 72 ? -3.783 -4.700 -4.322 1.00 83.31 72 ARG A CA 1
ATOM 584 C C . ARG A 1 72 ? -3.501 -3.929 -5.604 1.00 83.31 72 ARG A C 1
ATOM 586 O O . ARG A 1 72 ? -2.962 -4.506 -6.535 1.00 83.31 72 ARG A O 1
ATOM 593 N N . SER A 1 73 ? -3.772 -2.625 -5.639 1.00 87.62 73 SER A N 1
ATOM 594 C CA . SER A 1 73 ? -3.396 -1.780 -6.783 1.00 87.62 73 SER A CA 1
ATOM 595 C C . SER A 1 73 ? -1.880 -1.571 -6.929 1.00 87.62 73 SER A C 1
ATOM 597 O O . SER A 1 73 ? -1.431 -1.038 -7.938 1.00 87.62 73 SER A O 1
ATOM 599 N N . CYS A 1 74 ? -1.078 -1.930 -5.919 1.00 86.81 74 CYS A N 1
ATOM 600 C CA . CYS A 1 74 ? 0.385 -1.936 -6.015 1.00 86.81 74 CYS A CA 1
ATOM 601 C C . CYS A 1 74 ? 0.932 -3.262 -6.564 1.00 86.81 74 CYS A C 1
ATOM 603 O O . CYS A 1 74 ? 2.135 -3.356 -6.808 1.00 86.81 74 CYS A O 1
ATOM 605 N N . LEU A 1 75 ? 0.082 -4.280 -6.719 1.00 84.31 75 LEU A N 1
ATOM 606 C CA . LEU A 1 75 ? 0.467 -5.570 -7.271 1.00 84.31 75 LEU A CA 1
ATOM 607 C C . LEU A 1 75 ? 0.507 -5.505 -8.794 1.00 84.31 75 LEU A C 1
ATOM 609 O O . LEU A 1 75 ? -0.382 -4.949 -9.432 1.00 84.31 75 LEU A O 1
ATOM 613 N N . ASP A 1 76 ? 1.530 -6.126 -9.369 1.00 81.25 76 ASP A N 1
ATOM 614 C CA . ASP A 1 76 ? 1.611 -6.322 -10.809 1.00 81.25 76 ASP A CA 1
ATOM 615 C C . ASP A 1 76 ? 0.706 -7.496 -11.209 1.00 81.25 76 ASP A C 1
ATOM 617 O O . ASP A 1 76 ? 0.843 -8.611 -10.691 1.00 81.25 76 ASP A O 1
ATOM 621 N N . GLU A 1 77 ? -0.218 -7.254 -12.139 1.00 77.94 77 GLU A N 1
ATOM 622 C CA . GLU A 1 77 ? -1.149 -8.269 -12.644 1.00 77.94 77 GLU A CA 1
ATOM 623 C C . GLU A 1 77 ? -0.432 -9.506 -13.197 1.00 77.94 77 GLU A C 1
ATOM 625 O O . GLU A 1 77 ? -0.950 -10.618 -13.088 1.00 77.94 77 GLU A O 1
ATOM 630 N N . ARG A 1 78 ? 0.789 -9.348 -13.728 1.00 77.62 78 ARG A N 1
ATOM 631 C CA . ARG A 1 78 ? 1.606 -10.466 -14.220 1.00 77.62 78 ARG A CA 1
ATOM 632 C C . ARG A 1 78 ? 1.993 -11.413 -13.090 1.00 77.62 78 ARG A C 1
ATOM 634 O O . ARG A 1 78 ? 1.927 -12.623 -13.268 1.00 77.62 78 ARG A O 1
ATOM 641 N N . VAL A 1 79 ? 2.342 -10.876 -11.920 1.00 75.00 79 VAL A N 1
ATOM 642 C CA . VAL A 1 79 ? 2.708 -11.681 -10.742 1.00 75.00 79 VAL A CA 1
ATOM 643 C C . VAL A 1 79 ? 1.482 -12.415 -10.202 1.00 75.00 79 VAL A C 1
ATOM 645 O O . VAL A 1 79 ? 1.568 -13.591 -9.859 1.00 75.00 79 VAL A O 1
ATOM 648 N N . ILE A 1 80 ? 0.319 -11.757 -10.201 1.00 74.81 80 ILE A N 1
ATOM 649 C CA . ILE A 1 80 ? -0.952 -12.392 -9.824 1.00 74.81 80 ILE A CA 1
ATOM 650 C C . ILE A 1 80 ? -1.293 -13.542 -10.782 1.00 74.81 80 ILE A C 1
ATOM 652 O O . ILE A 1 80 ? -1.816 -14.563 -10.344 1.00 74.81 80 ILE A O 1
ATOM 656 N N . LYS A 1 81 ? -1.011 -13.386 -12.080 1.00 76.00 81 LYS A N 1
ATOM 657 C CA . LYS A 1 81 ? -1.276 -14.414 -13.091 1.00 76.00 81 LYS A CA 1
ATOM 658 C C . LYS A 1 81 ? -0.365 -15.635 -12.926 1.00 76.00 81 LYS A C 1
ATOM 660 O O . LYS A 1 81 ? -0.878 -16.743 -12.959 1.00 76.00 81 LYS A O 1
ATOM 665 N N . ILE A 1 82 ? 0.927 -15.425 -12.653 1.00 74.06 82 ILE A N 1
ATOM 666 C CA . ILE A 1 82 ? 1.902 -16.505 -12.403 1.00 74.06 82 ILE A CA 1
ATOM 667 C C . ILE A 1 82 ? 1.518 -17.345 -11.177 1.00 74.06 82 ILE A C 1
ATOM 669 O O . ILE A 1 82 ? 1.683 -18.552 -11.198 1.00 74.06 82 ILE A O 1
ATOM 673 N N . MET A 1 83 ? 0.987 -16.736 -10.112 1.00 69.25 83 MET A N 1
ATOM 674 C CA . MET A 1 83 ? 0.581 -17.479 -8.906 1.00 69.25 83 MET A CA 1
ATOM 675 C C . MET A 1 83 ? -0.707 -18.302 -9.070 1.00 69.25 83 MET A C 1
ATOM 677 O O . MET A 1 83 ? -1.066 -19.043 -8.157 1.00 69.25 83 MET A O 1
ATOM 681 N N . LYS A 1 84 ? -1.444 -18.121 -10.173 1.00 65.31 84 LYS A N 1
ATOM 682 C CA . LYS A 1 84 ? -2.679 -18.862 -10.475 1.00 65.31 84 LYS A CA 1
ATOM 683 C C . LYS A 1 84 ? -2.460 -20.051 -11.418 1.00 65.31 84 LYS A C 1
ATOM 685 O O . LYS A 1 84 ? -3.413 -20.802 -11.617 1.00 65.31 84 LYS A O 1
ATOM 690 N N . GLU A 1 85 ? -1.273 -20.170 -12.010 1.00 54.12 85 GLU A N 1
ATOM 691 C CA . GLU A 1 85 ? -0.806 -21.338 -12.778 1.00 54.12 85 GLU A CA 1
ATOM 692 C C . GLU A 1 85 ? -0.168 -22.371 -11.843 1.00 54.12 85 GLU A C 1
ATOM 694 O O . GLU A 1 85 ? -0.419 -23.575 -12.065 1.00 54.12 85 GLU A O 1
#

Secondary structure (DSSP, 8-state):
-----------TT-HHHHHHHHHHHHH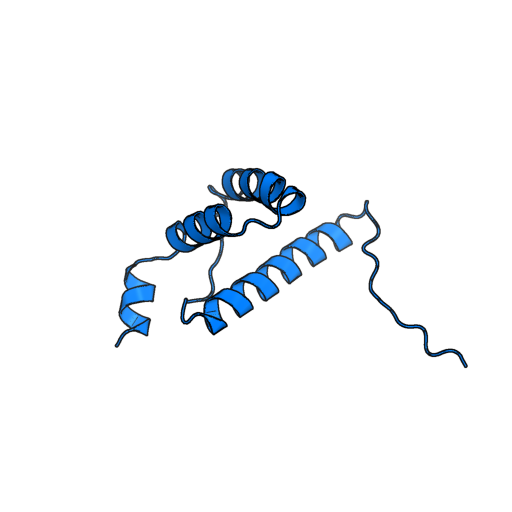HHHHHHHHTTPPP----GGGHHHHHHHHHHHHHH---HHHHHHHHHTS-HHHHHHTT-

Foldseek 3Di:
DDPDDPPPPQDPDDPVSVVVCVVVVLVVVQVVCVVVLHHRADADPVCVVVLVVVVVVCVVPVDCPVVVVVRVVRDDVVRVVVSVD